Protein AF-A0A1V6EAL4-F1 (afdb_monomer)

Radius of gyration: 14.07 Å; Cα contacts (8 Å, |Δi|>4): 22; chains: 1; bounding box: 34×19×33 Å

Structure (mmCIF, N/CA/C/O backbone):
data_AF-A0A1V6EAL4-F1
#
_entry.id   AF-A0A1V6EAL4-F1
#
loop_
_atom_site.group_PDB
_atom_site.id
_atom_site.type_symbol
_atom_site.label_atom_id
_atom_site.label_alt_id
_atom_site.label_comp_id
_atom_site.label_asym_id
_atom_site.label_entity_id
_atom_site.label_seq_id
_atom_site.pdbx_PDB_ins_code
_atom_site.Cartn_x
_atom_site.Cartn_y
_atom_site.Cartn_z
_atom_site.occupancy
_atom_site.B_iso_or_equiv
_atom_site.auth_seq_id
_atom_site.auth_comp_id
_atom_site.auth_asym_id
_atom_site.auth_atom_id
_atom_site.pdbx_PDB_model_num
ATOM 1 N N . MET A 1 1 ? 19.409 1.912 -9.682 1.00 46.22 1 MET A N 1
ATOM 2 C CA . MET A 1 1 ? 19.993 2.231 -8.349 1.00 46.22 1 MET A CA 1
ATOM 3 C C . MET A 1 1 ? 19.762 1.100 -7.330 1.00 46.22 1 MET A C 1
ATOM 5 O O . MET A 1 1 ? 18.713 0.465 -7.427 1.00 46.22 1 MET A O 1
ATOM 9 N N . PRO A 1 2 ? 20.709 0.752 -6.427 1.00 47.44 2 PRO A N 1
ATOM 10 C CA . PRO A 1 2 ? 20.643 -0.457 -5.589 1.00 47.44 2 PRO A CA 1
ATOM 11 C C . PRO A 1 2 ? 19.435 -0.434 -4.637 1.00 47.44 2 PRO A C 1
ATOM 13 O O . PRO A 1 2 ? 19.313 0.434 -3.778 1.00 47.44 2 PRO A O 1
ATOM 16 N N . THR A 1 3 ? 18.540 -1.411 -4.795 1.00 54.19 3 THR A N 1
ATOM 17 C CA . THR A 1 3 ? 17.194 -1.507 -4.193 1.00 54.19 3 THR A CA 1
ATOM 18 C C . THR A 1 3 ? 17.181 -1.523 -2.655 1.00 54.19 3 THR A C 1
ATOM 20 O O . THR A 1 3 ? 16.178 -1.189 -2.028 1.00 54.19 3 THR A O 1
ATOM 23 N N . ILE A 1 4 ? 18.312 -1.852 -2.029 1.00 55.28 4 ILE A N 1
ATOM 24 C CA . ILE A 1 4 ? 18.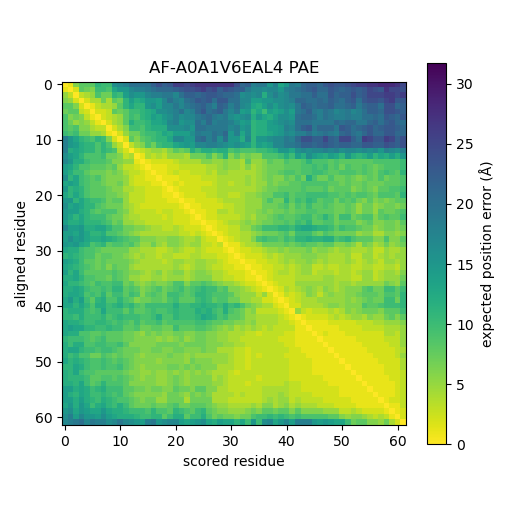483 -1.864 -0.570 1.00 55.28 4 ILE A CA 1
ATOM 25 C C . ILE A 1 4 ? 18.411 -0.458 0.041 1.00 55.28 4 ILE A C 1
ATOM 27 O O . ILE A 1 4 ? 17.892 -0.320 1.144 1.00 55.28 4 ILE A O 1
ATOM 31 N N . VAL A 1 5 ? 18.847 0.588 -0.671 1.00 55.41 5 VAL A N 1
ATOM 32 C CA . VAL A 1 5 ? 18.901 1.950 -0.112 1.00 55.41 5 VAL A CA 1
ATOM 33 C C . VAL A 1 5 ? 17.508 2.572 -0.014 1.00 55.41 5 VAL A C 1
ATOM 35 O O . VAL A 1 5 ? 17.183 3.134 1.022 1.00 55.41 5 VAL A O 1
ATOM 38 N N . TYR A 1 6 ? 16.628 2.385 -1.005 1.00 53.94 6 TYR A N 1
ATOM 39 C CA . TYR A 1 6 ? 15.235 2.865 -0.929 1.00 53.94 6 TYR A CA 1
ATOM 40 C C . TYR A 1 6 ? 14.444 2.173 0.187 1.00 53.94 6 TYR A C 1
ATOM 42 O O . TYR A 1 6 ? 13.670 2.814 0.898 1.00 53.94 6 TYR A O 1
ATOM 50 N N . ARG A 1 7 ? 14.705 0.872 0.391 1.00 56.62 7 ARG A N 1
ATOM 51 C CA . ARG A 1 7 ? 14.104 0.086 1.473 1.00 56.62 7 ARG A CA 1
ATOM 52 C C . ARG A 1 7 ? 14.501 0.584 2.858 1.00 56.62 7 ARG A C 1
ATOM 54 O O . ARG A 1 7 ? 13.756 0.275 3.771 1.00 56.62 7 ARG A O 1
ATOM 61 N N . TRP A 1 8 ? 15.630 1.289 3.012 1.00 54.34 8 TRP A N 1
ATOM 62 C CA . TRP A 1 8 ? 16.104 1.905 4.264 1.00 54.34 8 TRP A CA 1
ATOM 63 C C . TRP A 1 8 ? 15.821 3.414 4.348 1.00 54.34 8 TRP A C 1
ATOM 65 O O . TRP A 1 8 ? 15.547 3.908 5.434 1.00 54.34 8 TRP A O 1
ATOM 75 N N . TYR A 1 9 ? 15.808 4.126 3.219 1.00 55.00 9 TYR A N 1
ATOM 76 C CA . TYR A 1 9 ? 15.567 5.572 3.142 1.00 55.00 9 TYR A CA 1
ATOM 77 C C . TYR A 1 9 ? 14.110 5.936 3.454 1.00 55.00 9 TYR A C 1
ATOM 79 O O . TYR A 1 9 ? 13.851 6.864 4.212 1.00 55.00 9 TYR A O 1
ATOM 87 N N . PHE A 1 10 ? 13.157 5.147 2.947 1.00 53.25 10 PHE A N 1
ATOM 88 C CA . PHE A 1 10 ? 11.743 5.254 3.321 1.00 53.25 10 PHE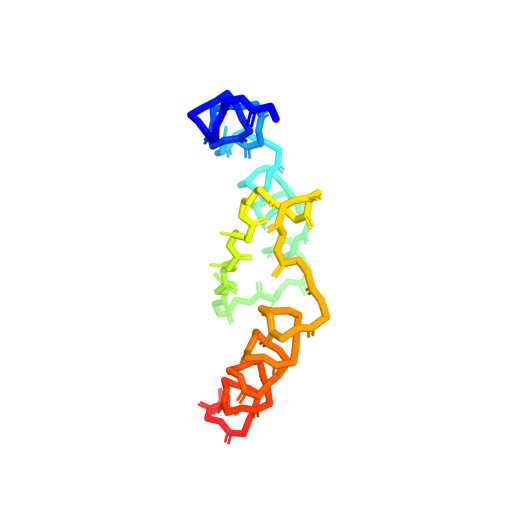 A CA 1
ATOM 89 C C . PHE A 1 10 ? 11.362 4.315 4.476 1.00 53.25 10 PHE A C 1
ATOM 91 O O . PHE A 1 10 ? 10.197 4.278 4.874 1.00 53.25 10 PHE A O 1
ATOM 98 N N . ARG A 1 1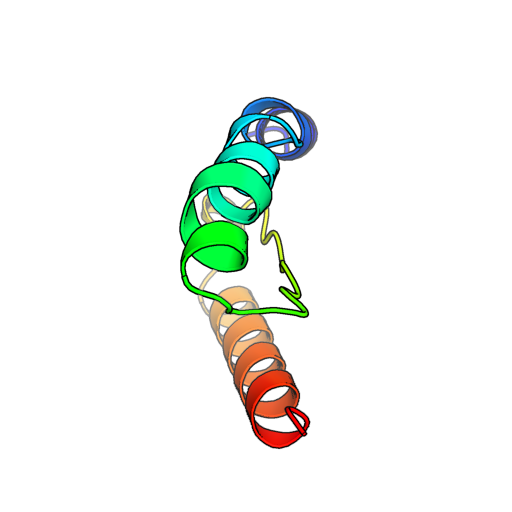1 ? 12.316 3.556 5.052 1.00 58.59 11 ARG A N 1
ATOM 99 C CA . ARG A 1 11 ? 11.988 2.613 6.127 1.00 58.59 11 ARG A CA 1
ATOM 100 C C . ARG A 1 11 ? 11.541 3.356 7.362 1.00 58.59 11 ARG A C 1
ATOM 102 O O . ARG A 1 11 ? 12.305 4.051 8.028 1.00 58.59 11 ARG A O 1
ATOM 109 N N . ALA A 1 12 ? 10.313 3.026 7.711 1.00 55.25 12 ALA A N 1
ATOM 110 C CA . ALA A 1 12 ? 9.756 3.018 9.037 1.00 55.25 12 ALA A CA 1
ATOM 111 C C . ALA A 1 12 ? 9.563 4.384 9.690 1.00 55.25 12 ALA A C 1
ATOM 113 O O . ALA A 1 12 ? 8.514 4.545 10.270 1.00 55.25 12 ALA A O 1
ATOM 114 N N . SER A 1 13 ? 10.460 5.372 9.680 1.00 61.47 13 SER A N 1
ATOM 115 C CA . SER A 1 13 ? 10.181 6.586 10.476 1.00 61.47 13 SER A CA 1
ATOM 116 C C . SER A 1 13 ? 9.093 7.466 9.852 1.00 61.47 13 SER A C 1
ATOM 118 O O . SER A 1 13 ? 8.137 7.813 10.530 1.00 61.47 13 SER A O 1
ATOM 120 N N . GLY A 1 14 ? 9.187 7.776 8.554 1.00 69.19 14 GLY A N 1
ATOM 121 C CA . GLY A 1 14 ? 8.243 8.682 7.887 1.00 69.19 14 GLY A CA 1
ATOM 122 C C . GLY A 1 14 ? 6.834 8.105 7.762 1.00 69.19 14 GLY A C 1
ATOM 123 O O . GLY A 1 14 ? 5.881 8.709 8.243 1.00 69.19 14 GLY A O 1
ATOM 124 N N . VAL A 1 15 ? 6.708 6.910 7.177 1.00 74.75 15 VAL A N 1
ATOM 125 C CA . VAL A 1 15 ? 5.399 6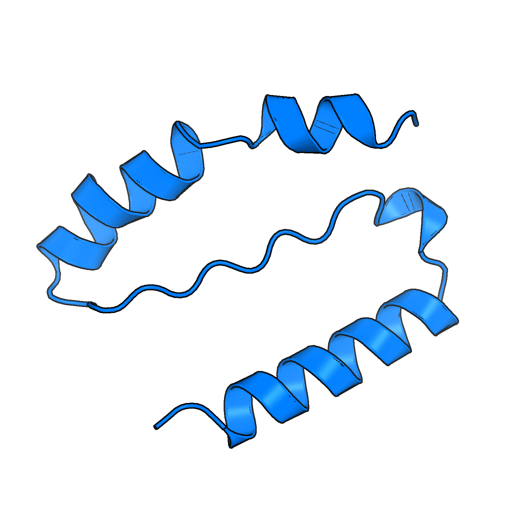.267 6.961 1.00 74.75 15 VAL A CA 1
ATOM 126 C C . VAL A 1 15 ? 4.745 5.881 8.287 1.00 74.75 15 VAL A C 1
ATOM 128 O O . VAL A 1 15 ? 3.578 6.182 8.491 1.00 74.75 15 VAL A O 1
ATOM 131 N N . ARG A 1 16 ? 5.505 5.353 9.253 1.00 76.06 16 ARG A N 1
ATOM 132 C CA . ARG A 1 16 ? 4.976 5.013 10.586 1.00 76.06 16 ARG A CA 1
ATOM 133 C C . ARG A 1 16 ? 4.681 6.252 11.436 1.00 76.06 16 ARG A C 1
ATOM 135 O O . ARG A 1 16 ? 3.840 6.192 12.326 1.00 76.06 16 ARG A O 1
ATOM 142 N N . SER A 1 17 ? 5.373 7.373 11.200 1.00 75.31 17 SER A N 1
ATOM 143 C CA . SER A 1 17 ? 5.033 8.662 11.815 1.00 75.31 17 SER A CA 1
ATOM 144 C C . SER A 1 17 ? 3.750 9.229 11.210 1.00 75.31 17 SER A C 1
ATOM 146 O O . SER A 1 17 ? 2.896 9.679 11.960 1.00 75.31 17 SER A O 1
ATOM 148 N N . LEU A 1 18 ? 3.570 9.150 9.890 1.00 81.31 18 LEU A N 1
ATOM 149 C CA . LEU A 1 18 ? 2.325 9.523 9.212 1.00 81.31 18 LEU A CA 1
ATOM 150 C C . LEU A 1 18 ? 1.155 8.644 9.676 1.00 81.31 18 LEU A C 1
ATOM 152 O O . LEU A 1 18 ? 0.091 9.154 10.013 1.00 81.31 18 LEU A O 1
ATOM 156 N N . GLU A 1 19 ? 1.376 7.336 9.762 1.00 82.81 19 GLU A N 1
ATOM 157 C CA . GLU A 1 19 ? 0.409 6.371 10.275 1.00 82.81 19 GLU A CA 1
ATOM 158 C C . GLU A 1 19 ? -0.009 6.715 11.705 1.00 82.81 19 GLU A C 1
ATOM 160 O O . GLU A 1 19 ? -1.186 6.932 11.963 1.00 82.81 19 GLU A O 1
ATOM 165 N N . ARG A 1 20 ? 0.943 6.844 12.636 1.00 80.19 20 ARG A N 1
ATOM 166 C CA . ARG A 1 20 ? 0.626 7.035 14.061 1.00 80.19 20 ARG A CA 1
ATOM 167 C C . ARG A 1 20 ? 0.215 8.457 14.436 1.00 80.19 20 ARG A C 1
ATOM 169 O O . ARG A 1 20 ? -0.561 8.615 15.369 1.00 80.19 20 ARG A O 1
ATOM 176 N N . ASN A 1 21 ? 0.738 9.484 13.766 1.00 81.12 21 ASN A N 1
ATOM 177 C CA . ASN A 1 21 ? 0.464 10.882 14.128 1.00 81.12 21 ASN A CA 1
ATOM 178 C C . ASN A 1 21 ? -0.662 11.515 13.307 1.00 81.12 21 ASN A C 1
ATOM 180 O O . ASN A 1 21 ? -1.229 12.503 13.760 1.00 81.12 21 ASN A O 1
ATOM 184 N N . ILE A 1 22 ? -0.972 11.001 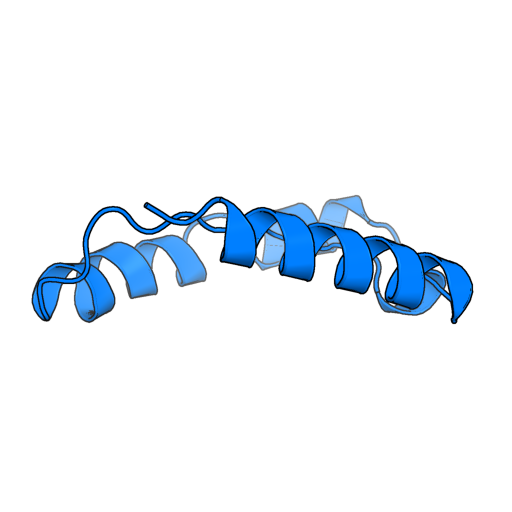12.111 1.00 86.62 22 ILE A N 1
ATOM 185 C CA . ILE A 1 22 ? -2.011 11.579 11.246 1.00 86.62 22 ILE A CA 1
ATOM 186 C C . ILE A 1 22 ? -3.140 10.576 11.032 1.00 86.62 22 ILE A C 1
ATOM 188 O O . ILE A 1 22 ? -4.252 10.848 11.468 1.00 86.62 22 ILE A O 1
ATOM 192 N N . LEU A 1 23 ? -2.879 9.421 10.408 1.00 86.88 23 LEU A N 1
ATOM 193 C CA . LEU A 1 23 ? -3.941 8.477 10.018 1.00 86.88 23 LEU A CA 1
ATOM 194 C C . LEU A 1 23 ? -4.669 7.895 11.239 1.00 86.88 23 LEU A C 1
ATOM 196 O O . LEU A 1 23 ? -5.891 7.976 11.328 1.00 86.88 23 LEU A O 1
ATOM 200 N N . SER A 1 24 ? -3.914 7.423 12.229 1.00 83.62 24 SER A N 1
ATOM 201 C CA . SER A 1 24 ? -4.444 6.928 13.500 1.00 83.62 24 SER A CA 1
ATOM 202 C C . SER A 1 24 ? -5.109 8.044 14.316 1.00 83.62 24 SER A C 1
ATOM 204 O O . SER A 1 24 ? -6.133 7.810 14.952 1.00 83.62 24 SER A O 1
ATOM 206 N N . PHE A 1 25 ? -4.602 9.283 14.241 1.00 85.06 25 PHE A N 1
ATOM 207 C CA . PHE A 1 25 ? -5.211 10.429 14.926 1.00 85.06 25 PHE A CA 1
ATOM 208 C C . PHE A 1 25 ? -6.603 10.777 14.374 1.00 85.06 25 PHE A C 1
ATOM 210 O O . PHE A 1 25 ? -7.496 11.117 15.145 1.00 85.06 25 PHE A O 1
ATOM 217 N N . VAL A 1 26 ? -6.815 10.656 13.058 1.00 90.94 26 VAL A N 1
ATOM 218 C CA . VAL A 1 26 ? -8.133 10.873 12.429 1.00 90.94 26 VAL A CA 1
ATOM 219 C C . VAL A 1 26 ? -9.032 9.626 12.444 1.00 90.94 26 VAL A C 1
ATOM 221 O O . VAL A 1 26 ? -10.112 9.650 11.860 1.00 90.94 26 VAL A O 1
ATOM 224 N N . GLY A 1 27 ? -8.613 8.548 13.119 1.00 87.00 27 GLY A N 1
ATOM 225 C CA . GLY A 1 27 ? -9.403 7.325 13.293 1.00 87.00 27 GLY A CA 1
ATOM 226 C C . GLY A 1 27 ? -9.347 6.335 12.125 1.00 87.00 27 GLY A C 1
ATOM 227 O O . GLY A 1 27 ? -10.200 5.457 12.043 1.00 87.00 27 GLY A O 1
ATOM 228 N N . ILE A 1 28 ? -8.368 6.457 11.224 1.00 83.50 28 ILE A N 1
ATOM 229 C CA . ILE A 1 28 ? -8.132 5.483 10.150 1.00 83.50 28 ILE A CA 1
ATOM 230 C C . ILE A 1 28 ? -7.212 4.384 10.695 1.00 83.50 28 ILE A C 1
ATOM 232 O O . ILE A 1 28 ? -6.002 4.579 10.815 1.00 83.50 28 ILE A O 1
ATOM 236 N N . ASP A 1 29 ? -7.802 3.236 11.023 1.00 79.81 29 ASP A N 1
ATOM 237 C CA . ASP A 1 29 ? -7.132 2.016 11.486 1.00 79.81 29 ASP A CA 1
ATOM 238 C C . ASP A 1 29 ? -7.961 0.787 11.049 1.00 79.81 29 ASP A C 1
ATOM 240 O O . ASP A 1 29 ? -9.192 0.856 11.122 1.00 79.81 29 ASP A O 1
ATOM 244 N N . PRO A 1 30 ? -7.355 -0.323 10.575 1.00 83.12 30 PRO A N 1
ATOM 245 C CA . PRO A 1 30 ? -5.921 -0.579 10.397 1.00 83.12 30 PRO A CA 1
ATOM 246 C C . PRO A 1 30 ? -5.340 -0.009 9.088 1.00 83.12 30 PRO A C 1
ATOM 248 O O . PRO A 1 30 ? -5.933 -0.126 8.015 1.00 83.12 30 PRO A O 1
ATOM 251 N N . VAL A 1 31 ? -4.121 0.542 9.145 1.00 82.81 31 VAL A N 1
ATOM 252 C CA . VAL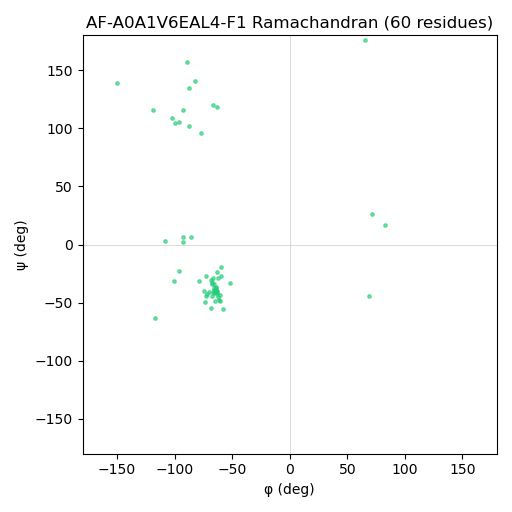 A 1 31 ? -3.382 1.018 7.958 1.00 82.81 31 VAL A CA 1
ATOM 253 C C . VAL A 1 31 ? -2.467 -0.090 7.425 1.00 82.81 31 VAL A C 1
ATOM 255 O O . VAL A 1 31 ? -1.526 -0.517 8.086 1.00 82.81 31 VAL A O 1
ATOM 258 N N . 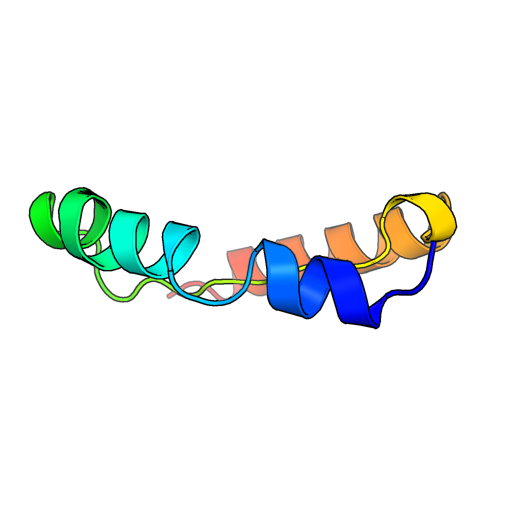ARG A 1 32 ? -2.735 -0.570 6.203 1.00 83.12 32 ARG A N 1
ATOM 259 C CA . ARG A 1 32 ? -1.905 -1.569 5.503 1.00 83.12 32 ARG A CA 1
ATOM 260 C C . ARG A 1 32 ? -1.000 -0.871 4.483 1.00 83.12 32 ARG A C 1
ATOM 262 O O . ARG A 1 32 ? -1.469 -0.462 3.424 1.00 83.12 32 ARG A O 1
ATOM 269 N N . GLU A 1 33 ? 0.293 -0.735 4.778 1.00 79.56 33 GLU A N 1
ATOM 270 C CA . GLU A 1 33 ? 1.265 -0.121 3.858 1.00 79.56 33 GLU A CA 1
ATOM 271 C C . GLU A 1 33 ? 1.878 -1.137 2.870 1.00 79.56 33 GLU A C 1
ATOM 273 O O . GLU A 1 33 ? 2.293 -2.231 3.247 1.00 79.56 33 GLU A O 1
ATOM 278 N N . THR A 1 34 ? 1.968 -0.773 1.585 1.00 80.75 34 THR A N 1
ATOM 279 C CA . THR A 1 34 ? 2.691 -1.543 0.555 1.00 80.75 34 THR A CA 1
ATOM 280 C C . THR A 1 34 ? 3.809 -0.683 -0.021 1.00 80.75 34 THR A C 1
ATOM 282 O O . THR A 1 34 ? 3.557 0.346 -0.643 1.00 80.75 34 THR A O 1
ATOM 285 N N . LEU A 1 35 ? 5.060 -1.102 0.177 1.00 76.31 35 LEU A N 1
ATOM 286 C CA . LEU A 1 35 ? 6.239 -0.363 -0.278 1.00 76.31 35 LEU A CA 1
ATOM 287 C C . LEU A 1 35 ? 6.808 -0.994 -1.553 1.00 76.31 35 LEU A C 1
ATOM 289 O O . LEU A 1 35 ? 7.419 -2.062 -1.506 1.00 76.31 35 LEU A O 1
ATOM 293 N N . ILE A 1 36 ? 6.652 -0.306 -2.685 1.00 75.75 36 ILE A N 1
ATOM 294 C CA . ILE A 1 36 ? 7.164 -0.752 -3.986 1.00 75.75 36 ILE A CA 1
ATOM 295 C C . ILE A 1 36 ? 8.516 -0.076 -4.247 1.00 75.75 36 ILE A C 1
ATOM 297 O O . ILE A 1 36 ? 8.601 1.118 -4.528 1.00 75.75 36 ILE A O 1
ATOM 301 N N . GLY A 1 37 ? 9.600 -0.842 -4.115 1.00 72.94 37 GLY A N 1
ATOM 302 C CA . GLY A 1 37 ? 10.962 -0.368 -4.368 1.00 72.94 37 GLY A CA 1
ATOM 303 C C . GLY A 1 37 ? 11.395 -0.550 -5.824 1.00 72.94 37 GLY A C 1
ATOM 304 O O . GLY A 1 37 ? 10.906 -1.428 -6.525 1.00 72.94 37 GLY A O 1
ATOM 305 N N . GLY A 1 38 ? 12.380 0.238 -6.267 1.00 71.75 38 GLY A N 1
ATOM 306 C CA . GLY A 1 38 ? 13.016 0.022 -7.573 1.00 71.75 38 GLY A CA 1
ATOM 307 C C . GLY A 1 38 ? 12.138 0.368 -8.779 1.00 71.75 38 GLY A C 1
ATOM 308 O O . GLY A 1 38 ? 12.378 -0.173 -9.853 1.00 71.75 38 GLY A O 1
ATOM 309 N N . VAL A 1 39 ? 11.177 1.286 -8.612 1.00 72.88 39 VAL A N 1
ATOM 310 C CA . VAL A 1 39 ? 10.246 1.747 -9.664 1.00 72.88 39 VAL A CA 1
ATOM 311 C C . VAL A 1 39 ? 10.944 2.192 -10.956 1.00 72.88 39 VAL A C 1
ATOM 313 O O . VAL A 1 39 ? 10.452 1.937 -12.0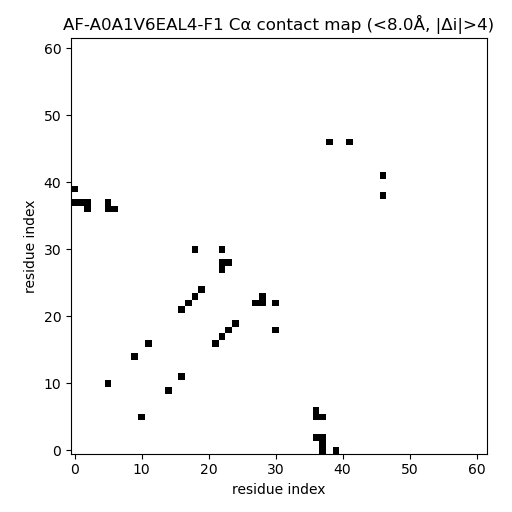47 1.00 72.88 39 VAL A O 1
ATOM 316 N N . ASP A 1 40 ? 12.144 2.758 -10.833 1.00 73.44 40 ASP A N 1
ATOM 317 C CA . ASP A 1 40 ? 13.010 3.175 -11.944 1.00 73.44 40 ASP A CA 1
ATOM 318 C C . ASP A 1 40 ? 13.412 2.016 -12.882 1.00 73.44 40 ASP A C 1
ATOM 320 O O . ASP A 1 40 ? 13.657 2.218 -14.065 1.00 73.44 40 ASP A O 1
ATOM 324 N N . ARG A 1 41 ? 13.449 0.777 -12.369 1.00 75.88 41 ARG A N 1
ATOM 325 C CA . ARG A 1 41 ? 13.780 -0.437 -13.140 1.00 75.88 41 ARG A CA 1
ATOM 326 C C . ARG A 1 41 ? 12.586 -1.354 -13.390 1.00 75.88 41 ARG A C 1
ATOM 328 O O . ARG A 1 41 ? 12.773 -2.442 -13.921 1.00 75.88 41 ARG A O 1
ATOM 335 N N . LEU A 1 42 ? 11.391 -0.957 -12.961 1.00 79.75 42 LEU A N 1
ATOM 336 C CA . LEU A 1 42 ? 10.200 -1.808 -12.999 1.00 79.75 42 LEU A CA 1
ATOM 337 C C . LEU A 1 42 ? 9.738 -2.071 -14.441 1.00 79.75 42 LEU A C 1
ATOM 339 O O . LEU A 1 42 ? 9.200 -3.135 -14.731 1.00 79.75 42 LEU A O 1
ATOM 343 N N . GLY A 1 43 ? 9.971 -1.108 -15.340 1.00 84.69 43 GLY A N 1
ATOM 344 C CA . GLY A 1 43 ? 9.490 -1.162 -16.720 1.00 84.69 43 GLY A CA 1
ATOM 345 C C . GLY A 1 43 ? 7.960 -1.113 -16.816 1.00 84.69 43 GLY A C 1
ATOM 346 O O . GLY A 1 43 ? 7.254 -1.091 -15.808 1.00 84.69 43 GLY A O 1
ATOM 347 N N . ALA A 1 44 ? 7.429 -1.081 -18.040 1.00 87.75 44 ALA A N 1
ATOM 348 C CA . ALA A 1 44 ? 5.981 -1.039 -18.261 1.00 87.75 44 ALA A CA 1
ATOM 349 C C . ALA A 1 44 ? 5.280 -2.309 -17.745 1.00 87.75 44 ALA A C 1
ATOM 351 O O . ALA A 1 44 ? 4.227 -2.211 -17.115 1.00 87.75 44 ALA A O 1
ATOM 352 N N . ASP A 1 45 ? 5.900 -3.475 -17.941 1.00 87.88 45 ASP A N 1
ATOM 353 C CA . ASP A 1 45 ? 5.348 -4.767 -17.524 1.00 87.88 45 ASP A CA 1
ATOM 354 C C . ASP A 1 45 ? 5.280 -4.899 -16.000 1.00 87.88 45 ASP A C 1
ATOM 356 O O . ASP A 1 45 ? 4.243 -5.271 -15.452 1.00 87.88 45 ASP A O 1
ATOM 360 N N . GLY A 1 46 ? 6.340 -4.504 -15.289 1.00 87.56 46 GLY A N 1
ATOM 361 C CA . GLY A 1 46 ? 6.332 -4.530 -13.829 1.00 87.56 46 GLY A CA 1
ATOM 362 C C . GLY A 1 46 ? 5.349 -3.518 -13.233 1.00 87.56 46 GLY A C 1
ATOM 363 O O . GLY A 1 46 ? 4.702 -3.808 -12.229 1.00 87.56 46 GLY A O 1
ATOM 364 N N . VAL A 1 47 ? 5.158 -2.350 -13.863 1.00 88.44 47 VAL A N 1
ATOM 365 C CA . VAL A 1 47 ? 4.091 -1.413 -13.458 1.00 88.44 47 VAL A CA 1
ATOM 366 C C . VAL A 1 47 ? 2.710 -2.040 -13.660 1.00 88.44 47 VAL A C 1
ATOM 368 O O . VAL A 1 47 ? 1.850 -1.891 -12.791 1.00 88.44 47 VAL A O 1
ATOM 371 N N . ALA A 1 48 ? 2.477 -2.731 -14.779 1.00 91.31 48 ALA A N 1
ATOM 372 C CA . ALA A 1 48 ? 1.203 -3.394 -15.049 1.00 91.31 48 ALA A CA 1
ATOM 373 C C . ALA A 1 48 ? 0.906 -4.504 -14.026 1.00 91.31 48 ALA A C 1
ATOM 375 O O . ALA A 1 48 ? -0.213 -4.587 -13.521 1.00 91.31 48 ALA A O 1
ATOM 376 N N . GLU A 1 49 ? 1.915 -5.292 -13.653 1.00 89.94 49 GLU A N 1
ATOM 377 C CA . GLU A 1 49 ? 1.795 -6.325 -12.622 1.00 89.94 49 GLU A CA 1
ATOM 378 C C . GLU A 1 49 ? 1.429 -5.730 -11.255 1.00 89.94 49 GLU A C 1
ATOM 380 O O . GLU A 1 49 ? 0.475 -6.178 -10.611 1.00 89.94 49 GLU A O 1
ATOM 385 N N . TRP A 1 50 ? 2.123 -4.666 -10.837 1.00 91.12 50 TRP A N 1
ATOM 386 C CA . TRP A 1 50 ? 1.818 -3.987 -9.578 1.00 91.12 50 TRP A CA 1
ATOM 387 C C . TRP A 1 50 ? 0.434 -3.340 -9.579 1.00 91.12 50 TRP A C 1
ATOM 389 O O . TRP A 1 50 ? -0.249 -3.395 -8.560 1.00 91.12 50 TRP A O 1
ATOM 399 N N . LYS A 1 51 ? -0.025 -2.786 -10.707 1.00 91.19 51 LYS A N 1
ATOM 400 C CA . LYS A 1 51 ? -1.405 -2.291 -10.839 1.00 91.19 51 LYS A CA 1
ATOM 401 C C . LYS A 1 51 ? -2.421 -3.413 -10.640 1.00 91.19 51 LYS A C 1
ATOM 403 O O . LYS A 1 51 ? -3.296 -3.285 -9.793 1.00 91.19 51 LYS A O 1
ATOM 408 N N . ALA A 1 52 ? -2.239 -4.547 -11.315 1.00 93.12 52 ALA A N 1
ATOM 409 C CA . ALA A 1 52 ? -3.117 -5.703 -11.151 1.00 93.12 52 ALA A CA 1
ATOM 410 C C . ALA A 1 52 ? -3.089 -6.276 -9.721 1.00 93.12 52 ALA A C 1
ATOM 412 O O . ALA A 1 52 ? -4.059 -6.879 -9.258 1.00 93.12 52 ALA A O 1
ATOM 413 N N . GLN A 1 53 ? -1.970 -6.138 -9.007 1.00 90.69 53 GLN A N 1
ATOM 414 C CA . GLN A 1 53 ? -1.887 -6.493 -7.593 1.00 90.69 53 GLN A CA 1
ATOM 415 C C . GLN A 1 53 ? -2.639 -5.493 -6.707 1.00 90.69 53 GLN A C 1
ATOM 417 O O . GLN A 1 53 ? -3.373 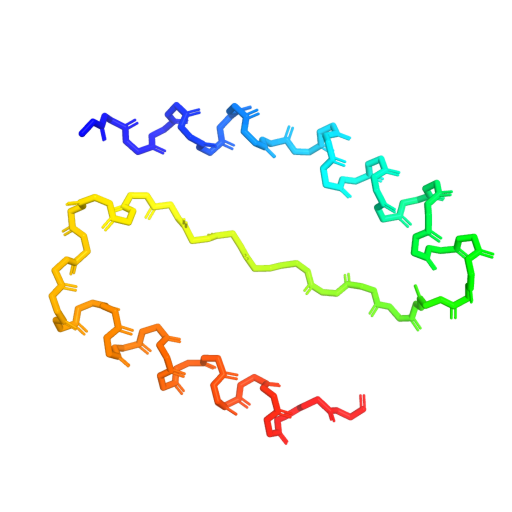-5.921 -5.820 1.00 90.69 53 GLN A O 1
ATOM 422 N N . LEU A 1 54 ? -2.494 -4.188 -6.949 1.00 89.69 54 LEU A N 1
ATOM 423 C CA . LEU A 1 54 ? -3.213 -3.149 -6.210 1.00 89.69 54 LEU A CA 1
ATOM 424 C C . LEU A 1 54 ? -4.729 -3.256 -6.410 1.00 89.69 54 LEU A C 1
ATOM 426 O O . LEU A 1 54 ? -5.460 -3.156 -5.430 1.00 89.69 54 LEU A O 1
ATOM 430 N N . ASP A 1 55 ? -5.192 -3.557 -7.624 1.00 92.50 55 ASP A N 1
ATOM 431 C CA . ASP A 1 55 ? -6.616 -3.781 -7.907 1.00 92.50 55 ASP A CA 1
ATOM 432 C C . ASP A 1 55 ? -7.171 -4.958 -7.094 1.00 92.50 55 ASP A C 1
ATOM 434 O O . ASP A 1 55 ? -8.237 -4.862 -6.488 1.00 92.50 55 ASP A O 1
ATOM 438 N N . ARG A 1 56 ? -6.414 -6.061 -7.006 1.00 92.62 56 ARG A N 1
ATOM 439 C CA . ARG A 1 56 ? -6.786 -7.217 -6.175 1.00 92.62 56 ARG A CA 1
ATOM 440 C C . ARG A 1 56 ? -6.806 -6.883 -4.688 1.00 92.62 56 ARG A C 1
ATOM 442 O O . ARG A 1 56 ? -7.706 -7.329 -3.986 1.00 92.62 56 ARG A O 1
ATOM 449 N N . LEU A 1 57 ? -5.831 -6.114 -4.207 1.00 89.81 57 LEU A N 1
ATOM 450 C CA . LEU A 1 57 ? -5.778 -5.686 -2.808 1.00 89.81 57 LEU A CA 1
ATOM 451 C C . LEU A 1 57 ? -6.936 -4.747 -2.460 1.00 89.81 57 LEU A C 1
ATOM 453 O O . LEU A 1 57 ? -7.507 -4.882 -1.385 1.00 89.81 57 LEU A O 1
ATOM 457 N N . GLY A 1 58 ? -7.307 -3.844 -3.371 1.00 87.81 58 GLY A N 1
ATOM 458 C CA . GLY A 1 58 ? -8.476 -2.981 -3.219 1.00 87.81 58 GLY A CA 1
ATOM 459 C C . GLY A 1 58 ? -9.785 -3.769 -3.235 1.00 87.81 58 GLY A C 1
ATOM 460 O O . GLY A 1 58 ? -10.651 -3.521 -2.406 1.00 87.81 58 GLY A O 1
ATOM 461 N N . ALA A 1 59 ? -9.914 -4.765 -4.115 1.00 91.62 59 ALA A N 1
ATOM 462 C CA . ALA A 1 59 ? -11.087 -5.640 -4.154 1.00 91.62 59 ALA A CA 1
ATOM 463 C C . ALA A 1 59 ? -11.222 -6.535 -2.907 1.00 91.62 59 ALA A C 1
ATOM 465 O O . ALA A 1 59 ? -12.331 -6.901 -2.535 1.00 91.62 59 ALA A O 1
ATOM 466 N N . ALA A 1 60 ? -10.103 -6.888 -2.271 1.00 88.00 60 ALA A N 1
ATOM 467 C CA . ALA A 1 60 ? -10.055 -7.665 -1.031 1.00 88.00 60 ALA A CA 1
ATOM 468 C C . ALA A 1 60 ? -10.026 -6.790 0.237 1.00 88.00 60 ALA A C 1
ATOM 470 O O . ALA A 1 60 ? -9.803 -7.302 1.338 1.00 88.00 60 ALA A O 1
ATOM 471 N N . ALA A 1 61 ? -10.185 -5.472 0.100 1.00 80.69 61 ALA A N 1
ATOM 472 C CA . ALA A 1 61 ? -10.300 -4.582 1.240 1.00 80.69 61 ALA A CA 1
ATOM 473 C C . ALA A 1 61 ? -11.717 -4.704 1.825 1.00 80.69 61 ALA A C 1
ATOM 475 O O . ALA A 1 61 ? -12.650 -4.086 1.319 1.00 80.69 61 ALA A O 1
ATOM 476 N N . GLU A 1 62 ? -11.858 -5.545 2.854 1.00 58.00 62 GLU A N 1
ATOM 477 C CA . GLU A 1 62 ? -13.000 -5.524 3.786 1.00 58.00 62 GLU A CA 1
ATOM 478 C C . GLU A 1 62 ? -12.972 -4.290 4.694 1.00 58.00 62 GLU A C 1
ATOM 480 O O . GLU A 1 62 ? -11.851 -3.899 5.115 1.00 58.00 62 GLU A O 1
#

Solvent-accessible surface area (backbone atoms only — not comparable to full-atom values): 3922 Å² total; per-residue (Å²): 126,73,55,69,54,58,61,56,73,63,45,59,59,65,59,50,44,44,40,61,67,45,39,45,66,75,66,52,73,89,82,85,87,82,88,84,68,50,68,94,74,37,56,73,66,47,49,52,52,53,49,59,49,49,54,50,52,59,74,65,59,126

pLDDT: mean 76.99, std 13.46, range [46.22, 93.12]

Mean predicted aligned error: 8.25 Å

Sequence (62 aa):
MPTIVYRWYFRASGVRSLERNILSFVGIDPVRETLIGGVDRLGADGVAEWKAQLDRLGAAAE

Foldseek 3Di:
DDQVVLCVVPPDDPVVCCVVVPCVVVPNPDDDDDDDTDPVPCPPVNVVVVVVVVVVVVVPPD

Secondary structure (DSSP, 8-state):
--HHHHHHHSSSHHHHHHIIIIITTTT--S--------GGG-HHHHHHHHHHHHHHHHHT--